Protein AF-A0A2S5EGT2-F1 (afdb_monomer_lite)

Radius of gyration: 14.02 Å; chains: 1; bounding box: 31×27×32 Å

Sequence (92 aa):
MEYAKEKGYEKIIINHDYIGLEKWCTGEWKTNKKITIAYKNCYDYFSKFLTIQFHWVRGHSGDPYNTLADQLAKKALESKNFRDLITKYIKN

Organism: NCBI:txid1122953

pLDDT: mean 91.96, std 8.08, range [62.0, 98.19]

Structure (mmCIF, N/CA/C/O backbone):
data_AF-A0A2S5EGT2-F1
#
_entry.id   AF-A0A2S5EGT2-F1
#
loop_
_atom_site.group_PDB
_atom_site.id
_atom_site.type_symbol
_atom_site.label_atom_id
_atom_site.label_alt_id
_atom_site.label_comp_id
_atom_site.label_asym_id
_atom_site.label_entity_id
_atom_site.label_seq_id
_atom_site.pdbx_PDB_ins_code
_atom_site.Cartn_x
_atom_site.Cartn_y
_atom_site.Cartn_z
_atom_site.occupancy
_atom_site.B_iso_or_equiv
_atom_site.auth_seq_id
_atom_site.auth_comp_id
_atom_site.auth_asym_id
_atom_site.auth_atom_id
_atom_site.pdbx_PDB_model_num
ATOM 1 N N . MET A 1 1 ? -7.316 -2.154 -3.825 1.00 94.94 1 MET A N 1
ATOM 2 C CA . MET A 1 1 ? -8.149 -2.553 -2.667 1.00 94.94 1 MET A CA 1
ATOM 3 C C . MET A 1 1 ? -9.628 -2.375 -2.981 1.00 94.94 1 MET A C 1
ATOM 5 O O . MET A 1 1 ? -10.321 -3.378 -2.984 1.00 94.94 1 MET A O 1
ATOM 9 N N . GLU A 1 2 ? -10.080 -1.167 -3.349 1.00 95.62 2 GLU A N 1
ATOM 10 C CA . GLU A 1 2 ? -11.464 -0.898 -3.808 1.00 95.62 2 GLU A CA 1
ATOM 11 C C . GLU A 1 2 ? -11.980 -1.926 -4.811 1.00 95.62 2 GLU A C 1
ATOM 13 O O . GLU A 1 2 ? -12.912 -2.656 -4.502 1.00 95.62 2 GLU A O 1
ATOM 18 N N . TYR A 1 3 ? -11.284 -2.064 -5.942 1.00 95.56 3 TYR A N 1
ATOM 19 C CA . TYR A 1 3 ? -11.639 -3.028 -6.980 1.00 95.56 3 TYR A CA 1
ATOM 20 C C . TYR A 1 3 ? -11.824 -4.456 -6.443 1.00 95.56 3 TYR A C 1
ATOM 22 O O . TYR A 1 3 ? -12.748 -5.157 -6.835 1.00 95.56 3 TYR A O 1
ATOM 30 N N . ALA A 1 4 ? -10.964 -4.894 -5.518 1.00 96.94 4 ALA A N 1
ATOM 31 C CA . ALA A 1 4 ? -11.060 -6.237 -4.958 1.00 96.94 4 ALA A CA 1
ATOM 32 C C . ALA A 1 4 ? -12.294 -6.401 -4.063 1.00 96.94 4 ALA A C 1
ATOM 34 O O . ALA A 1 4 ? -12.999 -7.399 -4.186 1.00 96.94 4 ALA A O 1
ATOM 35 N N . LYS A 1 5 ? -12.596 -5.394 -3.233 1.00 95.44 5 LYS A N 1
ATOM 36 C CA . LYS A 1 5 ? -13.823 -5.362 -2.428 1.00 95.44 5 LYS A CA 1
ATOM 37 C C . LYS A 1 5 ? -15.071 -5.355 -3.314 1.00 95.44 5 LYS A C 1
ATOM 39 O O . LYS A 1 5 ? -15.994 -6.115 -3.056 1.00 95.44 5 LYS A O 1
ATOM 44 N N . GLU A 1 6 ? -15.096 -4.529 -4.359 1.00 96.69 6 GLU A N 1
ATOM 45 C CA . GLU A 1 6 ? -16.224 -4.429 -5.301 1.00 96.69 6 GLU A CA 1
ATOM 46 C C . GLU A 1 6 ? -16.493 -5.740 -6.042 1.00 96.69 6 GLU A C 1
ATOM 48 O O . GLU A 1 6 ? -17.643 -6.076 -6.315 1.00 96.69 6 GLU A O 1
ATOM 53 N N . LYS A 1 7 ? -15.439 -6.497 -6.358 1.00 97.88 7 LYS A N 1
ATOM 54 C CA . LYS A 1 7 ? -15.550 -7.818 -6.988 1.00 97.88 7 LYS A CA 1
ATOM 55 C C . LYS A 1 7 ? -15.838 -8.951 -6.003 1.00 97.88 7 LYS A C 1
ATOM 57 O O . LYS A 1 7 ? -15.978 -10.085 -6.443 1.00 97.88 7 LYS A O 1
ATOM 62 N N . GLY A 1 8 ? -15.939 -8.660 -4.706 1.00 97.00 8 GLY A N 1
ATOM 63 C CA . GLY A 1 8 ? -16.182 -9.670 -3.678 1.00 97.00 8 GLY A CA 1
ATOM 64 C C . GLY A 1 8 ? -15.006 -10.625 -3.469 1.00 97.00 8 GLY A C 1
ATOM 65 O O . GLY A 1 8 ? -15.210 -11.739 -3.001 1.00 97.00 8 GLY A O 1
ATOM 66 N N . TYR A 1 9 ? -13.781 -10.226 -3.825 1.00 97.88 9 TYR A N 1
ATOM 67 C CA . TYR A 1 9 ? -12.603 -11.017 -3.479 1.00 97.88 9 TYR A CA 1
ATOM 68 C C . TYR A 1 9 ? -12.334 -10.924 -1.983 1.00 97.88 9 TYR A C 1
ATOM 70 O O . TYR A 1 9 ? -12.487 -9.863 -1.389 1.00 97.88 9 TYR A O 1
ATOM 78 N N . GLU A 1 10 ? -11.862 -12.016 -1.392 1.00 97.12 10 GLU A N 1
ATOM 79 C CA . GLU A 1 10 ? -11.558 -12.081 0.042 1.00 97.12 10 GLU A CA 1
ATOM 80 C C . GLU A 1 10 ? -10.082 -11.803 0.340 1.00 97.12 10 GLU A C 1
ATOM 82 O O . GLU A 1 10 ? -9.721 -11.428 1.455 1.00 97.12 10 GLU A O 1
ATOM 87 N N . LYS A 1 11 ? -9.204 -11.984 -0.655 1.00 98.06 11 LYS A N 1
ATOM 88 C CA . LYS A 1 11 ? -7.753 -11.897 -0.489 1.00 98.06 11 LYS A CA 1
ATOM 89 C C . LYS A 1 11 ? -7.087 -11.174 -1.650 1.00 98.06 11 LYS A C 1
ATOM 91 O O . LYS A 1 11 ? -7.405 -11.412 -2.812 1.00 98.06 11 LYS A O 1
ATOM 96 N N . ILE A 1 12 ? -6.101 -10.343 -1.321 1.00 97.69 12 ILE A N 1
ATOM 97 C CA . ILE A 1 12 ? -5.169 -9.751 -2.280 1.00 97.69 12 ILE A CA 1
ATOM 98 C C . ILE A 1 12 ? -3.724 -9.938 -1.815 1.00 97.69 12 ILE A C 1
ATOM 100 O O . ILE A 1 12 ? -3.430 -9.9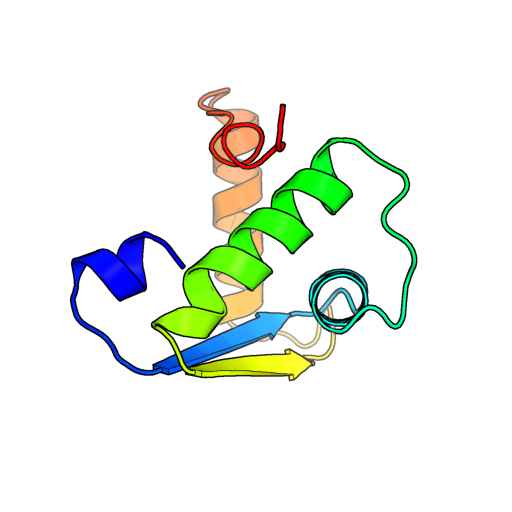20 -0.619 1.00 97.69 12 ILE A O 1
ATOM 104 N N . ILE A 1 13 ? -2.821 -10.078 -2.783 1.00 97.12 13 ILE A N 1
ATOM 105 C CA . ILE A 1 13 ? -1.374 -10.025 -2.574 1.00 97.12 13 ILE A CA 1
ATOM 106 C C . ILE A 1 13 ? -0.863 -8.811 -3.346 1.00 97.12 13 ILE A C 1
ATOM 108 O O . ILE A 1 13 ? -1.082 -8.700 -4.552 1.00 97.12 13 ILE A O 1
ATOM 112 N N . ILE A 1 14 ? -0.232 -7.880 -2.640 1.00 95.56 14 ILE A N 1
ATOM 113 C CA . ILE A 1 14 ? 0.377 -6.680 -3.203 1.00 95.56 14 ILE A CA 1
ATOM 114 C C . ILE A 1 14 ? 1.861 -6.978 -3.395 1.00 95.56 14 ILE A C 1
ATOM 116 O O . ILE A 1 14 ? 2.618 -7.019 -2.426 1.00 95.56 14 ILE A O 1
ATOM 120 N N . ASN A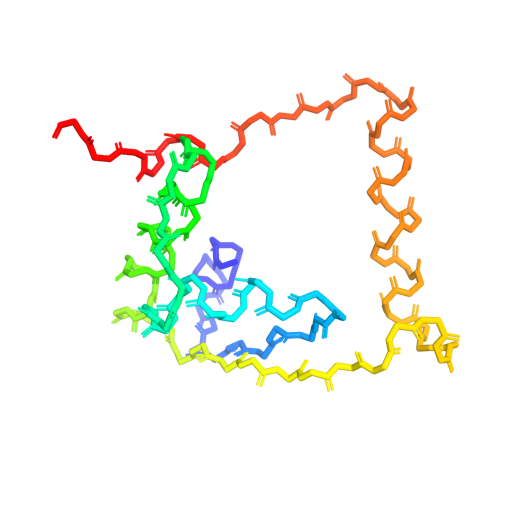 1 15 ? 2.257 -7.198 -4.647 1.00 93.62 15 ASN A N 1
ATOM 121 C CA . ASN A 1 15 ? 3.663 -7.272 -5.029 1.00 93.62 15 ASN A CA 1
ATOM 122 C C . ASN A 1 15 ? 4.226 -5.851 -5.103 1.00 93.62 15 ASN A C 1
ATOM 124 O O . ASN A 1 15 ? 3.618 -4.991 -5.744 1.00 93.62 15 ASN A O 1
ATOM 128 N N . HIS A 1 16 ? 5.340 -5.591 -4.422 1.00 92.44 16 HIS A N 1
ATOM 129 C CA . HIS A 1 16 ? 5.934 -4.255 -4.351 1.00 92.44 16 HIS A CA 1
ATOM 130 C C . HIS A 1 16 ? 7.460 -4.302 -4.296 1.00 92.44 16 HIS A C 1
ATOM 132 O O . HIS A 1 16 ? 8.035 -5.195 -3.679 1.00 92.44 16 HIS A O 1
ATOM 138 N N . ASP A 1 17 ? 8.113 -3.326 -4.919 1.00 91.00 17 ASP A N 1
ATOM 139 C CA . ASP A 1 17 ? 9.567 -3.129 -4.859 1.00 91.00 17 ASP A CA 1
ATOM 140 C C . ASP A 1 17 ? 9.981 -2.024 -3.873 1.00 91.00 17 ASP A C 1
ATOM 142 O O . ASP A 1 17 ? 11.136 -1.959 -3.441 1.00 91.00 17 ASP A O 1
ATOM 146 N N . TYR A 1 18 ? 9.026 -1.192 -3.453 1.00 92.75 18 TYR A N 1
ATOM 147 C CA . TYR A 1 18 ? 9.229 -0.139 -2.474 1.00 92.75 18 TYR A CA 1
ATOM 148 C C . TYR A 1 18 ? 8.656 -0.499 -1.101 1.00 92.75 18 TYR A C 1
ATOM 150 O O . TYR A 1 18 ? 7.456 -0.387 -0.845 1.00 92.75 18 TYR A O 1
ATOM 158 N N . ILE A 1 19 ? 9.565 -0.805 -0.170 1.00 94.25 19 ILE A N 1
ATOM 159 C CA . ILE A 1 19 ? 9.265 -1.274 1.191 1.00 94.25 19 ILE A CA 1
ATOM 160 C C . ILE A 1 19 ? 8.290 -0.374 1.971 1.00 94.25 19 ILE A C 1
ATOM 162 O O . ILE A 1 19 ? 7.546 -0.855 2.824 1.00 94.25 19 ILE A O 1
ATOM 166 N N . GLY A 1 20 ? 8.245 0.930 1.668 1.00 96.31 20 GLY A N 1
ATOM 167 C CA . GLY A 1 20 ? 7.326 1.866 2.317 1.00 96.31 20 GLY A CA 1
ATOM 168 C C . GLY A 1 20 ? 5.851 1.486 2.140 1.00 96.31 20 GLY A C 1
ATOM 169 O O . GLY A 1 20 ? 5.061 1.702 3.060 1.00 96.31 20 GLY A O 1
ATOM 170 N N . LEU A 1 21 ? 5.486 0.860 1.012 1.00 95.62 21 LEU A N 1
ATOM 171 C CA . LEU A 1 21 ? 4.113 0.415 0.732 1.00 95.62 21 LEU A CA 1
ATOM 172 C C . LEU A 1 21 ? 3.597 -0.613 1.740 1.00 95.62 21 LEU A C 1
ATOM 174 O O . LEU A 1 21 ? 2.395 -0.662 1.992 1.00 95.62 21 LEU A O 1
ATOM 178 N N . GLU A 1 22 ? 4.494 -1.392 2.332 1.00 97.69 22 GLU A N 1
ATOM 179 C CA . GLU A 1 22 ? 4.187 -2.316 3.419 1.00 97.69 22 GLU A CA 1
ATOM 180 C C . GLU A 1 22 ? 4.352 -1.632 4.780 1.00 97.69 22 GLU A C 1
ATOM 182 O O . GLU A 1 22 ? 3.432 -1.645 5.596 1.00 97.69 22 GLU A O 1
ATOM 187 N N . LYS A 1 23 ? 5.486 -0.958 5.015 1.00 98.06 23 LYS A N 1
ATOM 188 C CA . LYS A 1 23 ? 5.850 -0.430 6.343 1.00 98.06 23 LYS A CA 1
ATOM 189 C C . LYS A 1 23 ? 4.905 0.649 6.869 1.00 98.06 23 LYS A C 1
ATOM 191 O O . LYS A 1 23 ? 4.721 0.760 8.081 1.00 98.06 23 LYS A O 1
ATOM 196 N N . TRP A 1 24 ? 4.287 1.448 5.998 1.00 98.12 24 TRP A N 1
ATOM 197 C CA . TRP A 1 24 ? 3.251 2.397 6.428 1.00 98.12 24 TRP A CA 1
ATOM 198 C C . TRP A 1 24 ? 1.950 1.704 6.833 1.00 98.12 24 TRP A C 1
ATOM 200 O O . TRP A 1 24 ? 1.280 2.160 7.759 1.00 98.12 24 TRP A O 1
ATOM 210 N N . CYS A 1 25 ? 1.597 0.611 6.158 1.00 97.00 25 CYS A N 1
ATOM 211 C CA . CYS A 1 25 ? 0.405 -0.175 6.459 1.00 97.00 25 CYS A CA 1
ATOM 212 C C . CYS A 1 25 ? 0.574 -0.988 7.747 1.00 97.00 25 CYS A C 1
ATOM 214 O O . CYS A 1 25 ? -0.346 -1.027 8.560 1.00 97.00 25 CYS A O 1
ATOM 216 N N . THR A 1 26 ? 1.753 -1.577 7.974 1.00 95.19 26 THR A N 1
ATOM 217 C CA . THR A 1 26 ? 2.063 -2.328 9.205 1.00 95.19 26 THR A CA 1
ATOM 218 C C . THR A 1 26 ? 2.316 -1.424 10.413 1.00 95.19 26 THR A C 1
ATOM 220 O O . THR A 1 26 ? 2.303 -1.893 11.547 1.00 95.19 26 THR A O 1
ATOM 223 N N . GLY A 1 27 ? 2.519 -0.120 10.194 1.00 96.00 27 GLY A N 1
ATOM 224 C CA . GLY A 1 27 ? 2.812 0.852 11.248 1.00 96.00 27 GLY A CA 1
ATOM 225 C C . GLY A 1 27 ? 4.276 0.870 11.691 1.00 96.00 27 GLY A C 1
ATOM 226 O O . GLY A 1 27 ? 4.626 1.641 12.581 1.00 96.00 27 GLY A O 1
ATOM 227 N N . GLU A 1 28 ? 5.142 0.082 11.052 1.00 97.69 28 GLU A N 1
ATOM 228 C CA . GLU A 1 28 ? 6.586 0.097 11.303 1.00 97.69 28 GLU A CA 1
ATOM 229 C C . GLU A 1 28 ? 7.221 1.438 10.924 1.00 97.69 28 GLU A C 1
ATOM 231 O O . GLU A 1 28 ? 8.185 1.876 11.550 1.00 97.69 28 GLU A O 1
ATOM 236 N N . TRP A 1 29 ? 6.683 2.113 9.903 1.00 98.00 29 TRP A N 1
ATOM 237 C CA . TRP A 1 29 ? 7.086 3.465 9.524 1.00 98.00 29 TRP A CA 1
ATOM 238 C C . TRP A 1 29 ? 5.983 4.472 9.830 1.00 98.00 29 TRP A C 1
ATOM 240 O O . TRP A 1 29 ? 4.818 4.289 9.475 1.00 98.00 29 TRP A O 1
ATOM 250 N N . LYS A 1 30 ? 6.371 5.612 10.410 1.00 96.81 30 LYS A N 1
ATOM 251 C CA . LYS A 1 30 ? 5.448 6.719 10.675 1.00 96.81 30 LYS A CA 1
ATOM 252 C C . LYS A 1 30 ? 4.961 7.356 9.369 1.00 96.81 30 LYS A C 1
ATOM 254 O O . LYS A 1 30 ? 5.748 7.701 8.485 1.00 96.81 30 LYS A O 1
ATOM 259 N N . THR A 1 31 ? 3.658 7.592 9.271 1.00 96.81 31 THR A N 1
ATOM 260 C CA . THR A 1 31 ? 3.051 8.346 8.169 1.00 96.81 31 THR A CA 1
ATOM 261 C C . THR A 1 31 ? 3.096 9.845 8.464 1.00 96.81 31 THR A C 1
ATOM 263 O O . THR A 1 31 ? 2.339 10.336 9.296 1.00 96.81 31 THR A O 1
ATOM 266 N N . ASN A 1 32 ? 3.981 10.582 7.786 1.00 94.62 32 ASN A N 1
ATOM 267 C CA . ASN A 1 32 ? 4.153 12.029 8.001 1.00 94.62 32 ASN A CA 1
ATOM 268 C C . ASN A 1 32 ? 3.563 12.903 6.882 1.00 94.62 32 ASN A C 1
ATOM 270 O O . ASN A 1 32 ? 3.463 14.116 7.035 1.00 94.62 32 ASN A O 1
ATOM 274 N N . LYS A 1 33 ? 3.210 12.316 5.733 1.00 96.06 33 LYS A N 1
ATOM 275 C CA . LYS A 1 33 ? 2.703 13.050 4.567 1.00 96.06 33 LYS A CA 1
ATOM 276 C C . LYS A 1 33 ? 1.216 12.775 4.399 1.00 96.06 33 LYS A C 1
ATOM 278 O O . LYS A 1 33 ? 0.765 11.660 4.646 1.00 96.06 33 LYS A O 1
ATOM 283 N N . LYS A 1 34 ? 0.476 13.754 3.870 1.00 95.69 34 LYS A N 1
ATOM 284 C CA . LYS A 1 34 ? -0.959 13.628 3.561 1.00 95.69 34 LYS A CA 1
ATOM 285 C C . LYS A 1 34 ? -1.273 12.337 2.787 1.00 95.69 34 LYS A C 1
ATOM 287 O O . LYS A 1 34 ? -2.184 11.604 3.153 1.00 95.69 34 LYS A O 1
ATOM 292 N N . ILE A 1 35 ? -0.459 12.021 1.778 1.00 95.31 35 ILE A N 1
ATOM 293 C CA . ILE A 1 35 ? -0.619 10.812 0.960 1.00 95.31 35 ILE A CA 1
ATOM 294 C C . ILE A 1 35 ? -0.330 9.511 1.723 1.00 95.31 35 ILE A C 1
ATOM 296 O O . ILE A 1 35 ? -1.053 8.537 1.545 1.00 95.31 35 ILE A O 1
ATOM 300 N N . THR A 1 36 ? 0.676 9.483 2.606 1.00 96.44 36 THR A N 1
ATOM 301 C CA . THR A 1 36 ? 1.010 8.266 3.365 1.00 96.44 36 THR A CA 1
ATOM 302 C C . THR A 1 36 ? 0.003 8.010 4.483 1.00 96.44 36 THR A C 1
ATOM 304 O O . THR A 1 36 ? -0.346 6.860 4.731 1.00 96.44 3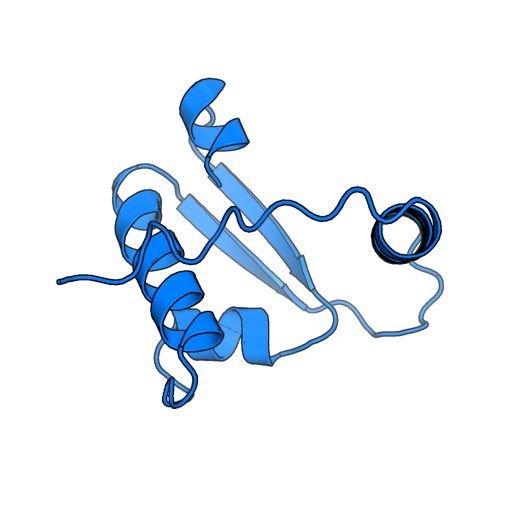6 THR A O 1
ATOM 307 N N . ILE A 1 37 ? -0.545 9.071 5.086 1.00 97.50 37 ILE A N 1
ATOM 308 C CA . ILE A 1 37 ? -1.674 8.992 6.026 1.00 97.50 37 ILE A CA 1
ATOM 309 C C . ILE A 1 37 ? -2.913 8.433 5.316 1.00 97.50 37 ILE A C 1
ATOM 311 O O . ILE A 1 37 ? -3.530 7.486 5.800 1.00 97.50 37 ILE A O 1
ATOM 315 N N . ALA A 1 38 ? -3.256 8.983 4.148 1.00 97.62 38 ALA A N 1
ATOM 316 C CA . ALA A 1 38 ? -4.400 8.533 3.359 1.00 97.62 38 ALA A CA 1
ATOM 317 C C . ALA A 1 38 ? -4.266 7.062 2.931 1.00 97.62 38 ALA A C 1
ATOM 319 O O . ALA A 1 38 ? -5.214 6.289 3.053 1.00 97.62 38 ALA A O 1
ATOM 320 N N . TYR A 1 39 ? -3.075 6.657 2.485 1.00 97.25 39 TYR A N 1
ATOM 321 C CA . TYR A 1 39 ? -2.783 5.279 2.099 1.00 97.25 39 TYR A CA 1
ATOM 322 C C . TYR A 1 39 ? -2.928 4.299 3.271 1.00 97.25 39 TYR A C 1
ATOM 324 O O . TYR A 1 39 ? -3.607 3.281 3.132 1.00 97.25 39 TYR A O 1
ATOM 332 N N . LYS A 1 40 ? -2.392 4.636 4.451 1.00 97.56 40 LYS A N 1
ATOM 333 C CA . LYS A 1 40 ? -2.589 3.828 5.662 1.00 97.56 40 LYS A CA 1
ATOM 334 C C . LYS A 1 40 ? -4.066 3.727 6.044 1.00 97.56 40 LYS A C 1
ATOM 336 O O . LYS A 1 40 ? -4.549 2.634 6.305 1.00 97.56 40 LYS A O 1
ATOM 341 N N . ASN A 1 41 ? -4.803 4.837 6.039 1.00 97.88 41 ASN A N 1
ATOM 342 C CA . ASN A 1 41 ? -6.233 4.822 6.357 1.00 97.88 41 ASN A CA 1
ATOM 343 C C . ASN A 1 41 ? -7.048 3.979 5.363 1.00 97.88 41 ASN A C 1
ATOM 345 O O . ASN A 1 41 ? -7.981 3.289 5.772 1.00 97.88 41 ASN A O 1
ATOM 349 N N . CYS A 1 42 ? -6.695 4.026 4.075 1.00 97.50 42 CYS A N 1
ATOM 350 C CA . CYS A 1 42 ? -7.269 3.164 3.045 1.00 97.50 42 CYS A CA 1
ATOM 351 C C . CYS A 1 42 ? -7.033 1.690 3.398 1.00 97.50 42 CYS A C 1
ATOM 353 O O . CYS A 1 42 ? -7.988 0.921 3.511 1.00 97.50 42 CYS A O 1
ATOM 355 N N . TYR A 1 43 ? -5.783 1.314 3.674 1.00 97.69 43 TYR A N 1
ATOM 356 C CA . TYR A 1 43 ? -5.436 -0.033 4.122 1.00 97.69 43 TYR A CA 1
ATOM 357 C C . TYR A 1 43 ? -6.213 -0.458 5.378 1.00 97.69 43 TYR A C 1
ATOM 359 O O . TYR A 1 43 ? -6.864 -1.497 5.349 1.00 97.69 43 TYR A O 1
ATOM 367 N N . ASP A 1 44 ? -6.217 0.358 6.438 1.00 97.50 44 ASP A N 1
ATOM 368 C CA . ASP A 1 44 ? -6.912 0.078 7.706 1.00 97.50 44 ASP A CA 1
ATOM 369 C C . ASP A 1 44 ? -8.426 -0.125 7.517 1.00 97.50 44 ASP A C 1
ATOM 371 O O . ASP A 1 44 ? -9.075 -0.848 8.274 1.00 97.50 44 ASP A O 1
ATOM 375 N N . TYR A 1 45 ? -9.023 0.557 6.536 1.00 97.25 45 TYR A N 1
ATOM 376 C CA . TYR A 1 45 ? -10.426 0.369 6.192 1.00 97.25 45 TYR A CA 1
ATOM 377 C C . TYR A 1 45 ? -10.648 -0.963 5.470 1.00 97.25 45 TYR A C 1
ATOM 379 O O . TYR A 1 45 ? -11.550 -1.716 5.840 1.00 97.25 45 TYR A O 1
ATOM 387 N N . PHE A 1 46 ? -9.844 -1.263 4.448 1.00 97.69 46 PHE A N 1
ATOM 388 C CA . PHE A 1 46 ? -10.036 -2.454 3.620 1.00 97.69 46 PHE A CA 1
ATOM 389 C C . PHE A 1 46 ? -9.579 -3.748 4.281 1.00 97.69 46 PHE A C 1
ATOM 391 O O . PHE A 1 46 ? -10.171 -4.784 3.993 1.00 97.69 46 PHE A O 1
ATOM 398 N N . SER A 1 47 ? -8.608 -3.710 5.190 1.00 97.00 47 SER A N 1
ATOM 399 C CA . SER A 1 47 ? -8.138 -4.886 5.934 1.00 97.00 47 SER A CA 1
ATOM 400 C C . SER A 1 47 ? -9.216 -5.513 6.826 1.00 97.00 47 SER A C 1
ATOM 402 O O . SER A 1 47 ? -9.105 -6.671 7.210 1.00 97.00 47 SER A O 1
ATOM 404 N N . LYS A 1 48 ? -10.307 -4.785 7.105 1.00 96.62 48 LYS A N 1
ATOM 405 C CA . LYS A 1 48 ? -11.505 -5.313 7.782 1.00 96.62 48 LYS A CA 1
ATOM 406 C C . LYS A 1 48 ? -12.336 -6.256 6.909 1.00 96.62 48 LYS A C 1
ATOM 408 O O . LYS A 1 48 ? -13.165 -6.988 7.432 1.00 96.62 48 LYS A O 1
ATOM 413 N N . PHE A 1 49 ? -12.167 -6.177 5.591 1.00 96.75 49 PHE A N 1
ATOM 414 C CA . PHE A 1 49 ? -12.954 -6.918 4.600 1.00 96.75 49 PHE A CA 1
ATOM 415 C C . PHE A 1 49 ? -12.087 -7.837 3.733 1.00 96.75 49 PHE A C 1
ATOM 417 O O . PHE A 1 49 ? -12.596 -8.788 3.156 1.00 96.75 49 PHE A O 1
ATOM 424 N N . LEU A 1 50 ? -10.797 -7.523 3.605 1.00 97.75 50 LEU A N 1
ATOM 425 C CA . LEU A 1 50 ? -9.837 -8.221 2.763 1.00 97.75 50 LEU A CA 1
ATOM 426 C C . LEU A 1 50 ? -8.687 -8.746 3.615 1.00 97.75 50 LEU A C 1
ATOM 428 O O . LEU A 1 50 ? -8.099 -8.005 4.402 1.00 97.75 50 LEU A O 1
ATOM 432 N N . THR A 1 51 ? -8.266 -9.976 3.349 1.00 98.19 51 THR A N 1
ATOM 433 C CA . THR A 1 51 ? -6.923 -10.431 3.707 1.00 98.19 51 THR A CA 1
ATOM 434 C C . THR A 1 51 ? -5.928 -9.774 2.756 1.00 98.19 51 THR A C 1
ATOM 436 O O . THR A 1 51 ? -5.902 -10.078 1.562 1.00 98.19 51 THR A O 1
ATOM 439 N N . ILE A 1 52 ? -5.110 -8.858 3.268 1.00 98.12 52 ILE A N 1
ATOM 440 C CA . ILE A 1 52 ? -4.119 -8.123 2.477 1.00 98.12 52 ILE A CA 1
ATOM 441 C C . ILE A 1 52 ? -2.731 -8.622 2.862 1.00 98.12 52 ILE A C 1
ATOM 443 O O . ILE A 1 52 ? -2.336 -8.527 4.020 1.00 98.12 52 ILE A O 1
ATOM 447 N N . GLN A 1 53 ? -1.992 -9.151 1.891 1.00 98.06 53 GLN A N 1
ATOM 448 C CA . GLN A 1 53 ? -0.604 -9.570 2.071 1.00 98.06 53 GLN A CA 1
ATOM 449 C C . GLN A 1 53 ? 0.321 -8.730 1.205 1.00 98.06 53 GLN A C 1
ATOM 451 O O . GLN A 1 53 ? -0.049 -8.325 0.104 1.00 98.06 53 GLN A O 1
ATOM 456 N N . PHE A 1 54 ? 1.533 -8.512 1.695 1.00 96.94 54 PHE A N 1
ATOM 457 C CA . PHE A 1 54 ? 2.595 -7.852 0.956 1.00 96.94 54 PHE A CA 1
ATOM 458 C C . PHE A 1 54 ? 3.643 -8.887 0.560 1.00 96.94 54 PHE A C 1
ATOM 460 O O . PHE A 1 54 ? 4.019 -9.742 1.361 1.00 96.94 54 PHE A O 1
ATOM 467 N N . HIS A 1 55 ? 4.086 -8.824 -0.690 1.00 94.00 55 HIS A N 1
ATOM 468 C CA . HIS A 1 55 ? 5.176 -9.638 -1.200 1.00 94.00 55 HIS A CA 1
ATOM 469 C C . HIS A 1 55 ? 6.224 -8.710 -1.799 1.00 94.00 55 HIS A C 1
ATOM 471 O O . HIS A 1 55 ? 5.966 -8.008 -2.777 1.00 94.00 55 HIS A O 1
ATOM 477 N N . TRP A 1 56 ? 7.399 -8.682 -1.179 1.00 90.75 56 TRP A N 1
ATOM 478 C CA . TRP A 1 56 ? 8.498 -7.888 -1.697 1.00 90.75 56 TRP A CA 1
ATOM 479 C C . TRP A 1 56 ? 9.091 -8.552 -2.939 1.00 90.75 56 TRP A C 1
ATOM 481 O O . TRP A 1 56 ? 9.479 -9.722 -2.902 1.00 90.75 56 TRP A O 1
ATOM 491 N N . VAL A 1 57 ? 9.208 -7.781 -4.016 1.00 88.50 57 VAL A N 1
ATOM 492 C CA . VAL A 1 57 ? 9.907 -8.169 -5.240 1.00 88.50 57 VAL A CA 1
ATOM 493 C C . VAL A 1 57 ? 11.160 -7.318 -5.405 1.00 88.50 57 VAL A C 1
ATOM 495 O O . VAL A 1 57 ? 11.202 -6.145 -5.036 1.00 88.50 57 VAL A O 1
ATOM 498 N N . ARG A 1 58 ? 12.219 -7.902 -5.972 1.00 81.25 58 ARG A N 1
ATOM 499 C CA . ARG A 1 58 ? 13.437 -7.141 -6.278 1.00 81.25 58 ARG A CA 1
ATOM 500 C C . ARG A 1 58 ? 13.126 -6.117 -7.367 1.00 81.25 58 ARG A C 1
ATOM 502 O O . ARG A 1 58 ? 12.792 -6.508 -8.487 1.00 81.25 58 ARG A O 1
ATOM 509 N N . GLY A 1 59 ? 13.307 -4.831 -7.071 1.00 69.31 59 GLY A N 1
ATOM 510 C CA . GLY A 1 59 ? 13.257 -3.777 -8.085 1.00 69.31 59 GLY A CA 1
ATOM 511 C C . GLY A 1 59 ? 14.235 -4.068 -9.229 1.00 69.31 59 GLY A C 1
ATOM 512 O O . GLY A 1 59 ? 15.332 -4.582 -9.003 1.00 69.31 59 GLY A O 1
ATOM 513 N N . HIS A 1 60 ? 13.819 -3.782 -10.464 1.00 64.19 60 HIS A N 1
ATOM 514 C CA . HIS A 1 60 ? 14.608 -3.990 -11.691 1.00 64.19 60 HIS A CA 1
ATOM 515 C C . HIS A 1 60 ? 15.045 -5.438 -11.991 1.00 64.19 60 HIS A C 1
ATOM 517 O O . HIS A 1 60 ? 15.922 -5.652 -12.824 1.00 64.19 60 HIS A O 1
ATOM 523 N N . SER A 1 61 ? 14.412 -6.446 -11.382 1.00 62.00 61 SER A N 1
ATOM 524 C CA . SER A 1 61 ? 14.712 -7.867 -11.642 1.00 62.00 61 SER A CA 1
ATOM 525 C C . SER A 1 61 ? 14.093 -8.438 -12.926 1.00 62.00 61 SER A C 1
ATOM 527 O O . SER A 1 61 ? 14.236 -9.627 -13.196 1.00 62.00 61 SER A O 1
ATOM 529 N N . GLY A 1 62 ? 13.422 -7.610 -13.734 1.00 66.81 62 GLY A N 1
ATOM 530 C CA . GLY A 1 62 ? 12.731 -8.071 -14.938 1.00 66.81 62 GLY A CA 1
ATOM 531 C C . GLY A 1 62 ? 11.396 -8.767 -14.660 1.00 66.81 62 GLY A C 1
ATOM 532 O O . GLY A 1 62 ? 10.910 -9.476 -15.536 1.00 66.81 62 GLY A O 1
ATOM 533 N N . ASP A 1 63 ? 10.791 -8.569 -13.478 1.00 80.75 63 ASP A N 1
ATOM 534 C CA . ASP A 1 63 ? 9.422 -9.023 -13.216 1.00 80.75 63 ASP A CA 1
ATOM 535 C C . ASP A 1 63 ? 8.458 -8.369 -14.234 1.00 80.75 63 ASP A C 1
ATOM 537 O O . ASP A 1 63 ? 8.351 -7.130 -14.276 1.00 80.75 63 ASP A O 1
ATOM 541 N N . PRO A 1 64 ? 7.771 -9.161 -15.082 1.00 85.00 64 PRO A N 1
ATOM 542 C CA . PRO A 1 64 ? 6.916 -8.613 -16.131 1.00 85.00 64 PRO A CA 1
ATOM 543 C C . PRO A 1 64 ? 5.744 -7.795 -15.583 1.00 85.00 64 PRO A C 1
ATOM 545 O O . PRO A 1 64 ? 5.326 -6.826 -16.217 1.00 85.00 64 PRO A O 1
ATOM 548 N N . TYR A 1 65 ? 5.228 -8.142 -14.403 1.00 87.00 65 TYR A N 1
ATOM 549 C CA . TYR A 1 65 ? 4.089 -7.463 -13.794 1.00 87.00 65 TYR A CA 1
ATOM 550 C C . TYR A 1 65 ? 4.497 -6.157 -13.115 1.00 87.00 65 TYR A C 1
ATOM 552 O O . TYR A 1 65 ? 3.778 -5.168 -13.257 1.00 87.00 65 TYR A O 1
ATOM 560 N N . ASN A 1 66 ? 5.659 -6.106 -12.455 1.00 86.88 66 ASN A N 1
ATOM 561 C CA . ASN A 1 66 ? 6.210 -4.846 -11.942 1.00 86.88 66 ASN A CA 1
ATOM 562 C C . ASN A 1 66 ? 6.514 -3.883 -13.097 1.00 86.88 66 ASN A C 1
ATOM 564 O O . ASN A 1 66 ? 6.128 -2.718 -13.067 1.00 86.88 66 ASN A O 1
ATOM 568 N N . THR A 1 67 ? 7.120 -4.403 -14.169 1.00 88.25 67 THR A N 1
ATOM 569 C CA . THR A 1 67 ? 7.407 -3.625 -15.383 1.00 88.25 67 THR A CA 1
ATOM 570 C C . THR A 1 67 ? 6.129 -3.067 -16.005 1.00 88.25 67 THR A C 1
ATOM 572 O O . THR A 1 67 ? 6.076 -1.893 -16.375 1.00 88.25 67 THR A O 1
ATOM 575 N N . LEU A 1 68 ? 5.077 -3.884 -16.095 1.00 90.75 68 LEU A N 1
ATOM 576 C CA .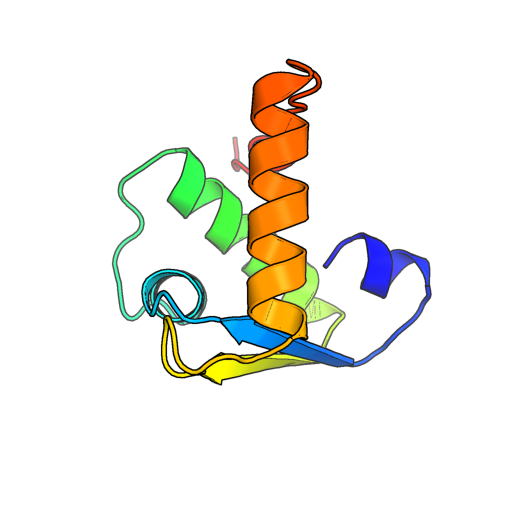 LEU A 1 68 ? 3.775 -3.447 -16.590 1.00 90.75 68 LEU A CA 1
ATOM 577 C C . LEU A 1 68 ? 3.160 -2.367 -15.686 1.00 90.75 68 LEU A C 1
ATOM 579 O O . LEU A 1 68 ? 2.644 -1.374 -16.198 1.00 90.75 68 LEU A O 1
ATOM 583 N N . ALA A 1 69 ? 3.235 -2.523 -14.362 1.00 90.00 69 ALA A N 1
ATOM 584 C CA . ALA A 1 69 ? 2.736 -1.528 -13.413 1.00 90.00 69 ALA A CA 1
ATOM 585 C C . ALA A 1 69 ? 3.438 -0.168 -13.588 1.00 90.00 69 ALA A C 1
ATOM 587 O O . ALA A 1 69 ? 2.760 0.858 -13.702 1.00 90.00 69 ALA A O 1
ATOM 588 N N . ASP A 1 70 ? 4.766 -0.159 -13.718 1.00 89.06 70 ASP A N 1
ATOM 589 C CA . ASP A 1 70 ? 5.555 1.053 -13.969 1.00 89.06 70 ASP A CA 1
ATOM 590 C C . ASP A 1 70 ? 5.201 1.718 -15.302 1.00 89.06 70 ASP A C 1
ATOM 592 O O . ASP A 1 70 ? 5.064 2.943 -15.383 1.00 89.06 70 ASP A O 1
ATOM 596 N N . GLN A 1 71 ? 5.042 0.927 -16.365 1.00 91.56 71 GLN A N 1
ATOM 597 C CA . GLN A 1 71 ? 4.656 1.432 -17.685 1.00 91.56 71 GLN A CA 1
ATOM 598 C C . GLN A 1 71 ? 3.275 2.090 -17.653 1.00 91.56 71 GLN A C 1
ATOM 600 O O . GLN A 1 71 ? 3.094 3.180 -18.202 1.00 91.56 71 GLN A O 1
ATOM 605 N N . LEU A 1 72 ? 2.305 1.462 -16.984 1.00 91.31 72 LEU A N 1
ATOM 606 C CA . LEU A 1 72 ? 0.961 2.017 -16.823 1.00 91.31 72 LEU A CA 1
ATOM 607 C C . LEU A 1 72 ? 0.988 3.318 -16.012 1.00 91.31 72 LEU A C 1
ATOM 609 O O . LEU A 1 72 ? 0.333 4.288 -16.399 1.00 91.31 72 LEU A O 1
ATOM 613 N N . ALA A 1 73 ? 1.782 3.372 -14.940 1.00 89.25 73 ALA A N 1
ATOM 614 C CA . ALA A 1 73 ? 1.955 4.580 -14.138 1.00 89.25 73 ALA A CA 1
ATOM 615 C C . ALA A 1 73 ? 2.579 5.727 -14.954 1.00 89.25 73 ALA A C 1
ATOM 617 O O . ALA A 1 73 ? 2.059 6.844 -14.938 1.00 89.25 73 ALA A O 1
ATOM 618 N N . LYS A 1 74 ? 3.638 5.457 -15.730 1.00 90.31 74 LYS A N 1
ATOM 619 C CA . LYS A 1 74 ? 4.272 6.451 -16.619 1.00 90.31 74 LYS A CA 1
ATOM 620 C C . LYS A 1 74 ? 3.303 6.971 -17.678 1.00 90.31 74 LYS A C 1
ATOM 622 O O . LYS A 1 74 ? 3.159 8.182 -17.832 1.00 90.31 74 LYS A O 1
ATOM 627 N N . LYS A 1 75 ? 2.556 6.079 -18.332 1.00 91.56 75 LYS A N 1
ATOM 628 C CA . LYS A 1 75 ? 1.544 6.454 -19.331 1.00 91.56 75 LYS A CA 1
ATOM 629 C C . LYS A 1 75 ? 0.438 7.339 -18.740 1.00 91.56 75 LYS A C 1
ATOM 631 O O . LYS A 1 75 ? -0.051 8.263 -19.396 1.00 91.56 75 LYS A O 1
ATOM 636 N N . ALA A 1 76 ? 0.035 7.088 -17.493 1.00 90.00 76 ALA A N 1
ATOM 637 C CA . ALA A 1 76 ? -0.937 7.931 -16.797 1.00 90.00 76 ALA A CA 1
ATOM 638 C C . ALA A 1 76 ? -0.401 9.356 -16.549 1.00 90.00 76 ALA A C 1
ATOM 640 O O . ALA A 1 76 ? -1.151 10.321 -16.704 1.00 90.00 76 ALA A O 1
ATOM 641 N N . LEU A 1 77 ? 0.892 9.498 -16.232 1.00 87.44 77 LEU A N 1
ATOM 642 C CA . LEU A 1 77 ? 1.544 10.804 -16.081 1.00 87.44 77 LEU A CA 1
ATOM 643 C C . LEU A 1 77 ? 1.624 11.563 -17.413 1.00 87.44 77 LEU A C 1
ATOM 645 O O . LEU A 1 77 ? 1.290 12.746 -17.462 1.00 87.44 77 LEU A O 1
ATOM 649 N N . GLU A 1 78 ? 2.002 10.887 -18.500 1.00 90.38 78 GLU A N 1
ATOM 650 C CA . GLU A 1 78 ? 2.115 11.487 -19.840 1.00 90.38 78 GLU A CA 1
ATOM 651 C C . GLU A 1 78 ? 0.767 11.973 -20.382 1.00 90.38 78 GLU A C 1
ATOM 653 O O . GLU A 1 78 ? 0.657 13.082 -20.903 1.00 90.38 78 GLU A O 1
ATOM 658 N N . SER A 1 79 ? -0.283 11.168 -20.206 1.00 89.31 79 SER A N 1
ATOM 659 C CA . SER A 1 79 ? -1.644 11.515 -20.637 1.00 89.31 79 SER A CA 1
ATOM 660 C C . SER A 1 79 ? -2.309 12.604 -19.786 1.00 89.31 79 SER A C 1
ATOM 662 O O . SER A 1 79 ? -3.428 13.011 -20.096 1.00 89.31 79 SER A O 1
ATOM 664 N N . LYS A 1 80 ? -1.651 13.074 -18.711 1.00 81.81 80 LYS A N 1
ATOM 665 C CA . LYS A 1 80 ? -2.181 14.039 -17.726 1.00 81.81 80 LYS A CA 1
ATOM 666 C C . LYS A 1 80 ? -3.538 13.637 -17.132 1.00 81.81 80 LYS A C 1
ATOM 668 O O . LYS A 1 80 ? -4.247 14.472 -16.577 1.00 81.81 80 LYS A O 1
ATOM 673 N N . ASN A 1 81 ? -3.896 12.357 -17.202 1.00 79.19 81 ASN A N 1
ATOM 674 C CA . ASN A 1 81 ? -5.167 11.832 -16.710 1.00 79.19 81 ASN A CA 1
ATOM 675 C C . ASN A 1 81 ? -5.034 11.328 -15.265 1.00 79.19 81 ASN A C 1
ATOM 677 O O . ASN A 1 81 ? -5.445 10.216 -14.929 1.00 79.19 81 ASN A O 1
ATOM 681 N N . PHE A 1 82 ? -4.401 12.126 -14.402 1.00 79.25 82 PHE A N 1
ATOM 682 C CA . PHE A 1 82 ? -4.254 11.772 -12.997 1.00 79.25 82 PHE A CA 1
ATOM 683 C C . PHE A 1 82 ? -5.536 12.110 -12.235 1.00 79.25 82 PHE A C 1
ATOM 685 O O . PHE A 1 82 ? -6.005 13.248 -12.253 1.00 79.25 82 PHE A O 1
ATOM 692 N N . ARG A 1 83 ? -6.085 11.120 -11.530 1.00 84.00 83 ARG A N 1
ATOM 693 C CA . ARG A 1 83 ? -7.174 11.315 -10.572 1.00 84.00 83 ARG A CA 1
ATOM 694 C C . ARG A 1 83 ? -6.644 11.051 -9.177 1.00 84.00 83 ARG A C 1
ATOM 696 O O . ARG A 1 83 ? -6.048 10.005 -8.926 1.00 84.00 83 ARG A O 1
ATOM 703 N N . ASP A 1 84 ? -6.901 11.978 -8.265 1.00 88.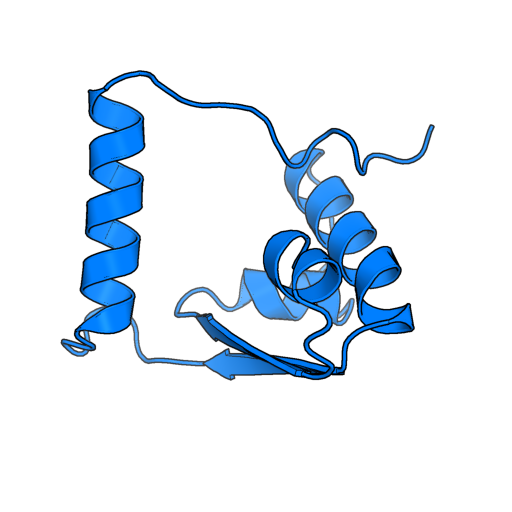31 84 ASP A N 1
ATOM 704 C CA . ASP A 1 84 ? -6.653 11.734 -6.853 1.00 88.31 84 ASP A CA 1
ATOM 705 C C . ASP A 1 84 ? -7.720 10.782 -6.306 1.00 88.31 84 ASP A C 1
ATOM 707 O O . ASP A 1 84 ? -8.866 11.161 -6.067 1.00 88.31 84 ASP A O 1
ATOM 711 N N . LEU A 1 85 ? -7.340 9.515 -6.162 1.00 90.25 85 LEU A N 1
ATOM 712 C CA . LEU A 1 85 ? -8.216 8.464 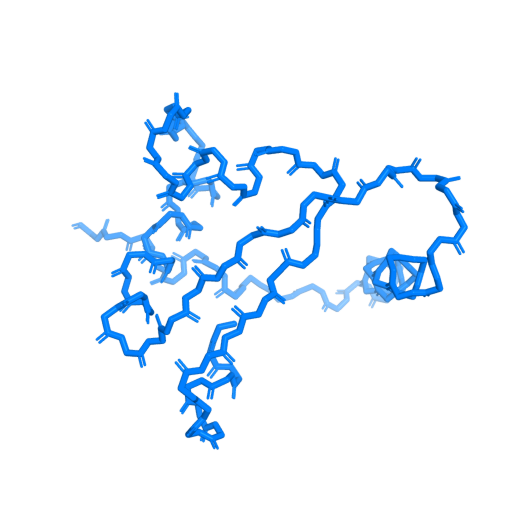-5.650 1.00 90.25 85 LEU A CA 1
ATOM 713 C C . LEU A 1 85 ? -7.980 8.167 -4.170 1.00 90.25 85 LEU A C 1
ATOM 715 O O . LEU A 1 85 ? -8.769 7.438 -3.570 1.00 90.25 85 LEU A O 1
ATOM 719 N N . ILE A 1 86 ? -6.903 8.691 -3.579 1.00 93.88 86 ILE A N 1
ATOM 720 C CA . ILE A 1 86 ? -6.455 8.255 -2.255 1.00 93.88 86 ILE A CA 1
ATOM 721 C C . ILE A 1 86 ? -6.790 9.265 -1.166 1.00 93.88 86 ILE A C 1
ATOM 723 O O . ILE A 1 86 ? -7.111 8.850 -0.054 1.00 93.88 86 ILE A O 1
ATOM 727 N N . THR A 1 87 ? -6.781 10.573 -1.442 1.00 93.94 87 THR A N 1
ATOM 728 C CA . THR A 1 87 ? -6.985 11.576 -0.379 1.00 93.94 87 THR A CA 1
ATOM 729 C C . THR A 1 87 ? -8.382 11.553 0.230 1.00 93.94 87 THR A C 1
ATOM 731 O O . THR A 1 87 ? -8.545 12.011 1.358 1.00 93.94 87 THR A O 1
ATOM 734 N N . LYS A 1 88 ? -9.360 10.919 -0.430 1.00 94.88 88 LYS A N 1
ATOM 735 C CA . LYS A 1 88 ? -10.681 10.627 0.152 1.00 94.88 88 LYS A CA 1
ATOM 736 C C . LYS A 1 88 ? -10.626 9.781 1.435 1.00 94.88 88 LYS A C 1
ATOM 738 O O . LYS A 1 88 ? -11.594 9.760 2.182 1.00 94.88 88 LYS A O 1
ATOM 743 N N . TYR A 1 89 ? -9.509 9.099 1.705 1.00 96.06 89 TYR A N 1
ATOM 744 C CA . TYR A 1 89 ? -9.285 8.321 2.932 1.00 96.06 89 TYR A CA 1
ATOM 745 C C . TYR A 1 89 ? -8.616 9.115 4.057 1.00 96.06 89 TYR A C 1
ATOM 747 O O . TYR A 1 89 ? -8.216 8.551 5.076 1.00 96.06 89 TYR A O 1
ATOM 755 N N . ILE A 1 90 ? -8.457 10.424 3.914 1.00 95.12 90 ILE A N 1
ATOM 756 C CA . ILE A 1 90 ? -8.023 11.262 5.029 1.00 95.12 90 ILE A CA 1
ATOM 757 C C . ILE A 1 90 ? -9.203 11.390 5.983 1.00 95.12 90 ILE A C 1
ATOM 759 O O . ILE A 1 90 ? -10.285 11.808 5.583 1.00 95.12 90 ILE A O 1
ATOM 763 N N . LYS A 1 91 ? -9.000 10.980 7.235 1.00 80.69 91 LYS A N 1
ATOM 764 C CA . LYS A 1 91 ? -10.001 11.178 8.282 1.00 80.69 91 LYS A CA 1
ATOM 765 C C . LYS A 1 91 ? -10.064 12.673 8.589 1.00 80.69 91 LYS A C 1
ATOM 767 O O . LYS A 1 91 ? -9.007 13.288 8.745 1.00 80.69 91 LYS A O 1
ATOM 772 N N . ASN A 1 92 ? -11.280 13.213 8.614 1.00 63.38 92 ASN A N 1
ATOM 773 C CA . ASN A 1 92 ? -11.551 14.556 9.124 1.00 63.38 92 ASN A CA 1
ATOM 774 C C . ASN A 1 92 ? -11.262 14.626 10.623 1.00 63.38 92 ASN A C 1
ATOM 776 O O . ASN A 1 92 ? -11.461 13.587 11.298 1.00 63.38 92 ASN A O 1
#

InterPro domains:
  IPR002156 Ribonuclease H domain [PF00075] (22-77)
  IPR002156 Ribonuclease H domain [PS50879] (1-78)
  IPR012337 Ribonuclease H-like superfamily [SSF53098] (2-79)
  IPR036397 Ribonuclease H superfamily [G3DSA:3.30.420.10] (1-86)

Secondary structure (DSSP, 8-state):
-HHHHHTT-SEEEEEES-THHHHHHHTSS---SHHHHHHHHHHHHHTTTSEEEEEE--TTS--HHHHHHHHHHHHHHHTT-----SGGG---

Foldseek 3Di:
DVVCVVVQHAEDEAEDQDCLLVCLLVVVDDDDDLQSLLSNLVSVVCVVRHHYHYDYDHPPPPPVVVVVVVVVVVVCVVVVVDDDPRSVSDDD